Protein AF-A0AB33VAP7-F1 (afdb_monomer_lite)

Foldseek 3Di:
DDDDDDDDDDDDDDDDDDDDDPDDDDDDDDDDDDDDDDDDDDDDPDPPPDDDDDPDPDDPPDDDQWLVRLQLVNVQACDDVRGDPVRDAAPDPVCCDPPNCNPCVVVVVVHDDDDDDDPDPDDDDDQAADEDPQQQPWDQDPVRDIDGPVRVCRRVSPPWDFDDDPRHTHDID

Sequence (173 aa):
MHRTAQAEGTARRRSRLPTLAITLLCCTGLTMAQEGRASPAASAPATVQVPSPPPAPVAPEQRPLTAAESDPVRIGWMQGFPPAPDRIIRFDLAGNLFPRTRYSFSHMREFVPTRTVWRGDGPVSRLPHAERDLGGVSFTDADGRRRTVADMLALTYTDGILVMHRGKVVYER

Secondary structure (DSSP, 8-state):
------------------------------------------PPPP---PPPPPPPP----PPPPPTTTT-HHHHTTT-BTTBPGGG---SSTTTTSTTTHHHHTT-GGGTS--------SSPP-PPPB-----TT-EEE-TTS-EEEHHHHHHHTT-S--EEEETTEEEEE-

pLDDT: mean 78.83, std 23.74, range [31.44, 98.31]

InterPro domains:
  IPR012338 Beta-lactamase/transpeptidase-like [G3DSA:3.40.710.10] (93-173)
  IPR012338 Beta-lactamase/transpeptidase-like [SSF56601] (94-173)

Structure (mmCIF, N/CA/C/O backbone):
data_AF-A0AB33VAP7-F1
#
_entry.id   AF-A0AB33VAP7-F1
#
loop_
_atom_site.group_PDB
_atom_site.id
_atom_site.type_symbol
_atom_site.label_atom_id
_atom_site.label_alt_id
_atom_site.label_comp_id
_atom_site.label_asym_id
_atom_site.label_entity_id
_atom_site.label_seq_id
_atom_site.pdbx_PDB_ins_code
_atom_site.Cartn_x
_atom_site.Cartn_y
_atom_site.Cartn_z
_atom_site.occupancy
_atom_site.B_iso_or_equiv
_atom_site.auth_seq_id
_atom_site.auth_comp_id
_atom_site.auth_asym_id
_atom_site.auth_atom_id
_atom_site.pdbx_PDB_model_num
ATOM 1 N N . MET A 1 1 ? 31.039 10.468 72.739 1.00 43.69 1 MET A N 1
ATOM 2 C CA . MET A 1 1 ? 31.936 10.378 71.565 1.00 43.69 1 MET A CA 1
ATOM 3 C C . MET A 1 1 ? 31.054 10.461 70.320 1.00 43.69 1 MET A C 1
ATOM 5 O O . MET A 1 1 ? 30.374 9.495 70.027 1.00 43.69 1 MET A O 1
ATOM 9 N N . HIS A 1 2 ? 30.694 11.670 69.866 1.00 37.47 2 HIS A N 1
ATOM 10 C CA . HIS A 1 2 ? 31.271 12.366 68.689 1.00 37.47 2 HIS A CA 1
ATOM 11 C C . HIS A 1 2 ? 31.336 11.456 67.442 1.00 37.47 2 HIS A C 1
ATOM 13 O O . HIS A 1 2 ? 31.955 10.409 67.513 1.00 37.47 2 HIS A O 1
ATOM 19 N N . ARG A 1 3 ? 30.773 11.786 66.270 1.00 39.34 3 ARG A N 1
ATOM 20 C CA . ARG A 1 3 ? 30.652 13.102 65.622 1.00 39.34 3 ARG A CA 1
ATOM 21 C C . ARG A 1 3 ? 29.615 13.051 64.479 1.00 39.34 3 ARG A C 1
ATOM 23 O O . ARG A 1 3 ? 29.508 12.059 63.772 1.00 39.34 3 ARG A O 1
ATOM 30 N N . THR A 1 4 ? 28.907 14.161 64.312 1.00 43.00 4 THR A N 1
ATOM 31 C CA . THR A 1 4 ? 28.061 14.585 63.186 1.00 43.00 4 THR A CA 1
ATOM 32 C C . THR A 1 4 ? 28.840 14.795 61.881 1.00 43.00 4 THR A C 1
ATOM 34 O O . THR A 1 4 ? 29.962 15.300 61.928 1.00 43.00 4 THR A O 1
ATOM 37 N N . ALA A 1 5 ? 28.199 14.563 60.730 1.00 43.25 5 ALA A N 1
ATOM 38 C CA . ALA A 1 5 ? 28.509 15.255 59.474 1.00 43.25 5 ALA A CA 1
ATOM 39 C C . ALA A 1 5 ? 27.248 15.377 58.597 1.00 43.25 5 ALA A C 1
ATOM 41 O O . ALA A 1 5 ? 26.729 14.395 58.074 1.00 43.25 5 ALA A O 1
ATOM 42 N N . GLN A 1 6 ? 26.757 16.611 58.496 1.00 39.25 6 GLN A N 1
ATOM 43 C CA . GLN A 1 6 ? 25.828 17.105 57.482 1.00 39.25 6 GLN A CA 1
ATOM 44 C C . GLN A 1 6 ? 26.612 17.391 56.193 1.00 39.25 6 GLN A C 1
ATOM 46 O O . GLN A 1 6 ? 27.763 17.822 56.270 1.00 39.25 6 GLN A O 1
ATOM 51 N N . ALA A 1 7 ? 25.983 17.223 55.032 1.00 39.69 7 ALA A N 1
ATOM 52 C CA . ALA A 1 7 ? 26.449 17.822 53.786 1.00 39.69 7 ALA A CA 1
ATOM 53 C C . ALA A 1 7 ? 25.239 18.313 52.983 1.00 39.69 7 ALA A C 1
ATOM 55 O O . ALA A 1 7 ? 24.437 17.526 52.478 1.00 39.69 7 ALA A O 1
ATOM 56 N N . GLU A 1 8 ? 25.112 19.636 52.932 1.00 37.75 8 GLU A N 1
ATOM 57 C CA . GLU A 1 8 ? 24.194 20.399 52.096 1.00 37.75 8 GLU A CA 1
ATOM 58 C C . GLU A 1 8 ? 24.587 20.277 50.615 1.00 37.75 8 GLU A C 1
ATOM 60 O O . GLU A 1 8 ? 25.765 20.312 50.262 1.00 37.75 8 GLU A O 1
ATOM 65 N N . GLY A 1 9 ? 23.587 20.159 49.738 1.00 34.44 9 GLY A N 1
ATOM 66 C CA . GLY A 1 9 ? 23.756 20.032 48.289 1.00 34.44 9 GLY A CA 1
ATOM 67 C C . GLY A 1 9 ? 22.716 20.855 47.533 1.00 34.44 9 GLY A C 1
ATOM 68 O O . GLY A 1 9 ? 21.743 20.327 47.007 1.00 34.44 9 GLY A O 1
ATOM 69 N N . THR A 1 10 ? 22.923 22.167 47.569 1.00 42.62 10 THR A N 1
ATOM 70 C CA . THR A 1 10 ? 22.539 23.225 46.618 1.00 42.62 10 THR A CA 1
ATOM 71 C C . THR A 1 10 ? 21.564 22.872 45.479 1.00 42.62 10 THR A C 1
ATOM 73 O O . THR A 1 10 ? 21.902 22.243 44.475 1.00 42.62 10 THR A O 1
ATOM 76 N N . ALA A 1 11 ? 20.354 23.428 45.585 1.00 40.56 11 ALA A N 1
ATOM 77 C CA . ALA A 1 11 ? 19.325 23.458 44.553 1.00 40.56 11 ALA A CA 1
ATOM 78 C C . ALA A 1 11 ? 19.789 24.219 43.294 1.00 40.56 11 ALA A C 1
ATOM 80 O O . ALA A 1 11 ? 19.965 25.439 43.307 1.00 40.56 11 ALA A O 1
ATOM 81 N N . ARG A 1 12 ? 19.940 23.509 42.168 1.00 44.84 12 ARG A N 1
ATOM 82 C CA . ARG A 1 12 ? 20.266 24.116 40.869 1.00 44.84 12 ARG A CA 1
ATOM 83 C C . ARG A 1 12 ? 18.985 24.516 40.133 1.00 44.84 12 ARG A C 1
ATOM 85 O O . ARG A 1 12 ? 18.254 23.697 39.579 1.00 44.84 12 ARG A O 1
ATOM 92 N N . ARG A 1 13 ? 18.719 25.819 40.178 1.00 43.56 13 ARG A N 1
ATOM 93 C CA . ARG A 1 13 ? 17.607 26.552 39.561 1.00 43.56 13 ARG A CA 1
ATOM 94 C C . ARG A 1 13 ? 17.539 26.284 38.048 1.00 43.56 13 ARG A C 1
ATOM 96 O O . ARG A 1 13 ? 18.498 26.545 37.327 1.00 43.56 13 ARG A O 1
ATOM 103 N N . ARG A 1 14 ? 16.397 25.782 37.563 1.00 46.00 14 ARG A N 1
ATOM 104 C CA . ARG A 1 14 ? 16.105 25.610 36.128 1.00 46.00 14 ARG A CA 1
ATOM 105 C C . ARG A 1 14 ? 15.909 26.981 35.478 1.00 46.00 14 ARG A C 1
ATOM 107 O O . ARG A 1 14 ? 14.861 27.601 35.644 1.00 46.00 14 ARG A O 1
ATOM 114 N N . SER A 1 15 ? 16.909 27.449 34.739 1.00 39.25 15 SER A N 1
ATOM 115 C CA . SER A 1 15 ? 16.788 28.603 33.850 1.00 39.25 15 SER A CA 1
ATOM 116 C C . SER A 1 15 ? 16.116 28.171 32.546 1.00 39.25 15 SER A C 1
ATOM 118 O O . SER A 1 15 ? 16.707 27.472 31.726 1.00 39.25 15 SER A O 1
ATOM 120 N N . ARG A 1 16 ? 14.858 28.582 32.376 1.00 47.16 16 ARG A N 1
ATOM 121 C CA . ARG A 1 16 ? 14.232 28.745 31.058 1.00 47.16 16 ARG A CA 1
ATOM 122 C C . ARG A 1 16 ? 14.903 29.924 30.356 1.00 47.16 16 ARG A C 1
ATOM 124 O O . ARG A 1 16 ? 15.285 30.846 31.069 1.00 47.16 16 ARG A O 1
ATOM 131 N N . LEU A 1 17 ? 14.998 29.872 29.024 1.00 46.28 17 LEU A N 1
ATOM 132 C CA . LEU A 1 17 ? 15.039 30.955 28.011 1.00 46.28 17 LEU A CA 1
ATOM 133 C C . LEU A 1 17 ? 15.645 30.357 26.702 1.00 46.28 17 LEU A C 1
ATOM 135 O O . LEU A 1 17 ? 16.200 29.261 26.757 1.00 46.28 17 LEU A O 1
ATOM 139 N N . PRO A 1 18 ? 15.472 30.963 25.514 1.00 41.34 18 PRO A N 1
ATOM 140 C CA . PRO A 1 18 ? 14.276 30.817 24.688 1.00 41.34 18 PRO A CA 1
ATOM 141 C C . PRO A 1 18 ? 14.597 30.439 23.222 1.00 41.34 18 PRO A C 1
ATOM 143 O O . PRO A 1 18 ? 15.737 30.446 22.770 1.00 41.34 18 PRO A O 1
ATOM 146 N N . THR A 1 19 ? 13.531 30.128 22.490 1.00 42.12 19 THR A N 1
ATOM 147 C CA . THR A 1 19 ? 13.368 30.073 21.031 1.00 42.12 19 THR A CA 1
ATOM 148 C C . THR A 1 19 ? 14.390 30.894 20.223 1.00 42.12 19 THR A C 1
ATOM 150 O O . THR A 1 19 ? 14.304 32.120 20.185 1.00 42.12 19 THR A O 1
ATOM 153 N N . LEU A 1 20 ? 15.305 30.223 19.510 1.00 40.31 20 LEU A N 1
ATOM 154 C CA . LEU A 1 20 ? 16.064 30.832 18.413 1.00 40.31 20 LEU A CA 1
ATOM 155 C C . LEU A 1 20 ? 15.248 30.721 17.120 1.00 40.31 20 LEU A C 1
ATOM 157 O O . LEU A 1 20 ? 15.203 29.678 16.470 1.00 40.31 20 LEU A O 1
ATOM 161 N N . ALA A 1 21 ? 14.588 31.824 16.780 1.00 39.91 21 ALA A N 1
ATOM 162 C CA . ALA A 1 21 ? 14.080 32.100 15.449 1.00 39.91 21 ALA A CA 1
ATOM 163 C C . ALA A 1 21 ? 15.269 32.419 14.527 1.00 39.91 21 ALA A C 1
ATOM 165 O O . ALA A 1 21 ? 16.053 33.328 14.798 1.00 39.91 21 ALA A O 1
ATOM 166 N N . ILE A 1 22 ? 15.413 31.646 13.451 1.00 43.06 22 ILE A N 1
ATOM 167 C CA . ILE A 1 22 ? 16.361 31.908 12.367 1.00 43.06 22 ILE A CA 1
ATOM 168 C C . ILE A 1 22 ? 15.734 32.995 11.492 1.00 43.06 22 ILE A C 1
ATOM 170 O O . ILE A 1 22 ? 14.872 32.730 10.656 1.00 43.06 22 ILE A O 1
ATOM 174 N N . THR A 1 23 ? 16.128 34.239 11.753 1.00 38.88 23 THR A N 1
ATOM 175 C CA . THR A 1 23 ? 15.746 35.395 10.944 1.00 38.88 23 THR A CA 1
ATOM 176 C C . THR A 1 23 ? 16.647 35.470 9.718 1.00 38.88 23 THR A C 1
ATOM 178 O O . THR A 1 23 ? 17.863 35.622 9.814 1.00 38.88 23 THR A O 1
ATOM 181 N N . LEU A 1 24 ? 15.989 35.348 8.570 1.00 40.28 24 LEU A N 1
ATOM 182 C CA . LEU A 1 24 ? 16.462 35.566 7.212 1.00 40.28 24 LEU A CA 1
ATOM 183 C C . LEU A 1 24 ? 17.217 36.908 7.108 1.00 40.28 24 LEU A C 1
ATOM 185 O O . LEU A 1 24 ? 16.638 37.974 7.319 1.00 40.28 24 LEU A O 1
ATOM 189 N N . LEU A 1 25 ? 18.511 36.856 6.787 1.00 41.66 25 LEU A N 1
ATOM 190 C CA . LEU A 1 25 ? 19.335 38.035 6.534 1.00 41.66 25 LEU A CA 1
ATOM 191 C C . LEU A 1 25 ? 18.968 38.617 5.160 1.00 41.66 25 LEU A C 1
ATOM 193 O O . LEU A 1 25 ? 19.418 38.140 4.122 1.00 41.66 25 LEU A O 1
ATOM 197 N N . CYS A 1 26 ? 18.105 39.632 5.173 1.00 32.25 26 CYS A N 1
ATOM 198 C CA . CYS A 1 26 ? 17.813 40.495 4.036 1.00 32.25 26 CYS A CA 1
ATOM 199 C C . CYS A 1 26 ? 18.983 41.477 3.860 1.00 32.25 26 CYS A C 1
ATOM 201 O O . CYS A 1 26 ? 19.202 42.348 4.702 1.00 32.25 26 CYS A O 1
ATOM 203 N N . CYS A 1 27 ? 19.765 41.313 2.794 1.00 31.44 27 CYS A N 1
ATOM 204 C CA . CYS A 1 27 ? 20.841 42.230 2.427 1.00 31.44 27 CYS A CA 1
ATOM 205 C C . CYS A 1 27 ? 20.257 43.502 1.793 1.00 31.44 27 CYS A C 1
ATOM 207 O O . CYS A 1 27 ? 20.147 43.597 0.572 1.00 31.44 27 CYS A O 1
ATOM 209 N N . THR A 1 28 ? 19.898 44.497 2.602 1.00 43.25 28 THR A N 1
ATOM 210 C CA . THR A 1 28 ? 19.683 45.867 2.117 1.00 43.25 28 THR A CA 1
ATOM 211 C C . THR A 1 28 ? 21.034 46.567 2.011 1.00 43.25 28 THR A C 1
ATOM 213 O O . THR A 1 28 ? 21.619 46.997 3.003 1.00 43.25 28 THR A O 1
ATOM 216 N N . GLY A 1 29 ? 21.550 46.651 0.784 1.00 43.19 29 GLY A N 1
ATOM 217 C CA . GLY A 1 29 ? 22.696 47.487 0.452 1.00 43.19 29 GLY A CA 1
ATOM 218 C C . GLY A 1 29 ? 22.362 48.959 0.677 1.00 43.19 29 GLY A C 1
ATOM 219 O O . GLY A 1 29 ? 21.423 49.494 0.092 1.00 43.19 29 GLY A O 1
ATOM 220 N N . LEU A 1 30 ? 23.140 49.591 1.551 1.00 40.97 30 LEU A N 1
ATOM 221 C CA . LEU A 1 30 ? 23.139 51.019 1.822 1.00 40.97 30 LEU A CA 1
ATOM 222 C C . LEU A 1 30 ? 23.877 51.733 0.675 1.00 40.97 30 LEU A C 1
ATOM 224 O O . LEU A 1 30 ? 25.068 51.503 0.465 1.00 40.97 30 LEU A O 1
ATOM 228 N N . THR A 1 31 ? 23.190 52.595 -0.073 1.00 39.22 31 THR A N 1
ATOM 229 C CA . THR A 1 31 ? 23.828 53.519 -1.020 1.00 39.22 31 THR A CA 1
ATOM 230 C C . THR A 1 31 ? 24.428 54.685 -0.241 1.00 39.22 31 THR A C 1
ATOM 232 O O . THR A 1 31 ? 23.696 55.485 0.333 1.00 39.22 31 THR A O 1
ATOM 235 N N . MET A 1 32 ? 25.756 54.806 -0.254 1.00 38.81 32 MET A N 1
ATOM 236 C CA . MET A 1 32 ? 26.451 56.055 0.056 1.00 38.81 32 MET A CA 1
ATOM 237 C C . MET A 1 32 ? 27.013 56.616 -1.248 1.00 38.81 32 MET A C 1
ATOM 239 O O . MET A 1 32 ? 27.858 55.999 -1.894 1.00 38.81 32 MET A O 1
ATOM 243 N N . ALA A 1 33 ? 26.491 57.773 -1.643 1.00 43.31 33 ALA A N 1
ATOM 244 C CA . ALA A 1 33 ? 27.006 58.576 -2.736 1.00 43.31 33 ALA A CA 1
ATOM 245 C C . ALA A 1 33 ? 28.313 59.254 -2.302 1.00 43.31 33 ALA A C 1
ATOM 247 O O . ALA A 1 33 ? 28.356 59.914 -1.265 1.00 43.31 33 ALA A O 1
ATOM 248 N N . GLN A 1 34 ? 29.358 59.133 -3.117 1.00 34.31 34 GLN A N 1
ATOM 249 C CA . GLN A 1 34 ? 30.480 60.066 -3.111 1.00 34.31 34 GLN A CA 1
ATOM 250 C C . GLN A 1 34 ? 30.758 60.500 -4.546 1.00 34.31 34 GLN A C 1
ATOM 252 O O . GLN A 1 34 ? 31.062 59.691 -5.422 1.00 34.31 34 GLN A O 1
ATOM 257 N N . GLU A 1 35 ? 30.605 61.801 -4.767 1.00 41.56 35 GLU A N 1
ATOM 258 C CA . GLU A 1 35 ? 30.958 62.494 -5.995 1.00 41.56 35 GLU A CA 1
ATOM 259 C C . GLU A 1 35 ? 32.480 62.507 -6.161 1.00 41.56 35 GLU A C 1
ATOM 261 O O . GLU A 1 35 ? 33.217 63.021 -5.322 1.00 41.56 35 GLU A O 1
ATOM 266 N N . GLY A 1 36 ? 32.945 61.962 -7.281 1.00 39.62 36 GLY A N 1
ATOM 267 C CA . GLY A 1 36 ? 34.317 62.090 -7.752 1.00 39.62 36 GLY A CA 1
ATOM 268 C C . GLY A 1 36 ? 34.303 62.341 -9.252 1.00 39.62 36 GLY A C 1
ATOM 269 O O . GLY A 1 36 ? 34.088 61.427 -10.042 1.00 39.62 36 GLY A O 1
ATOM 270 N N . ARG A 1 37 ? 34.494 63.603 -9.650 1.00 45.06 37 ARG A N 1
ATOM 271 C CA . ARG A 1 37 ? 34.729 64.006 -11.043 1.00 45.06 37 ARG A CA 1
ATOM 272 C C . ARG A 1 37 ? 36.037 63.390 -11.551 1.00 45.06 37 ARG A C 1
ATOM 274 O O . ARG A 1 37 ? 37.081 63.704 -10.994 1.00 45.06 37 ARG A O 1
ATOM 281 N N . ALA A 1 38 ? 35.975 62.640 -12.652 1.00 36.09 38 ALA A N 1
ATOM 282 C CA . ALA A 1 38 ? 36.770 62.852 -13.873 1.00 36.09 38 ALA A CA 1
ATOM 283 C C . ALA A 1 38 ? 36.577 61.677 -14.855 1.00 36.09 38 ALA A C 1
ATOM 285 O O . ALA A 1 38 ? 36.810 60.522 -14.518 1.00 36.09 38 ALA A O 1
ATOM 286 N N . SER A 1 39 ? 36.153 62.005 -16.076 1.00 45.78 39 SER A N 1
ATOM 287 C CA . SER A 1 39 ? 36.121 61.127 -17.261 1.00 45.78 39 SER A CA 1
ATOM 288 C C . SER A 1 39 ? 37.553 60.978 -17.829 1.00 45.78 39 SER A C 1
ATOM 290 O O . SER A 1 39 ? 38.355 61.884 -17.579 1.00 45.78 39 SER A O 1
ATOM 292 N N . PRO A 1 40 ? 37.904 59.929 -18.611 1.00 51.28 40 PRO A N 1
ATOM 293 C CA . PRO A 1 40 ? 37.301 59.752 -19.938 1.00 51.28 40 PRO A CA 1
ATOM 294 C C . PRO A 1 40 ? 37.020 58.303 -20.399 1.00 51.28 40 PRO A C 1
ATOM 296 O O . PRO A 1 40 ? 37.691 57.347 -20.030 1.00 51.28 40 PRO A O 1
ATOM 299 N N . ALA A 1 41 ? 36.048 58.213 -21.314 1.00 51.50 41 ALA A N 1
ATOM 300 C CA . ALA A 1 41 ? 35.910 57.210 -22.375 1.00 51.50 41 ALA A CA 1
ATOM 301 C C . ALA A 1 41 ? 35.888 55.725 -21.961 1.00 51.50 41 ALA A C 1
ATOM 303 O O . ALA A 1 41 ? 36.800 54.962 -22.266 1.00 51.50 41 ALA A O 1
ATOM 304 N N . ALA A 1 42 ? 34.773 55.287 -21.374 1.00 49.19 42 ALA A N 1
ATOM 305 C CA . ALA A 1 42 ? 34.394 53.878 -21.369 1.00 49.19 42 ALA A CA 1
ATOM 306 C C . ALA A 1 42 ? 33.267 53.668 -22.388 1.00 49.19 42 ALA A C 1
ATOM 308 O O . ALA A 1 42 ? 32.173 54.216 -22.246 1.00 49.19 42 ALA A O 1
ATOM 309 N N . SER A 1 43 ? 33.553 52.898 -23.435 1.00 57.62 43 SER A N 1
ATOM 310 C CA . SER A 1 43 ? 32.555 52.381 -24.367 1.00 57.62 43 SER A CA 1
ATOM 311 C C . SER A 1 43 ? 31.431 51.710 -23.578 1.00 57.62 43 SER A C 1
ATOM 313 O O . SER A 1 43 ? 31.697 50.844 -22.743 1.00 57.62 43 SER A O 1
ATOM 315 N N . ALA A 1 44 ? 30.182 52.112 -23.819 1.00 55.62 44 ALA A N 1
ATOM 316 C CA . ALA A 1 44 ? 29.027 51.469 -23.204 1.00 55.62 44 ALA A CA 1
ATOM 317 C C . ALA A 1 44 ? 29.065 49.959 -23.512 1.00 55.62 44 A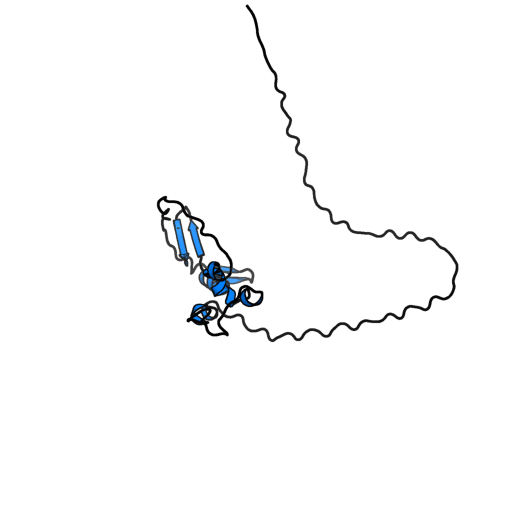LA A C 1
ATOM 319 O O . ALA A 1 44 ? 29.229 49.599 -24.684 1.00 55.62 44 ALA A O 1
ATOM 320 N N . PRO A 1 45 ? 28.929 49.059 -22.521 1.00 52.38 45 PRO A N 1
ATOM 321 C CA . PRO A 1 45 ? 28.773 47.652 -22.833 1.00 52.38 45 PRO A CA 1
ATOM 322 C C . PRO A 1 45 ? 27.436 47.500 -23.555 1.00 52.38 45 PRO A C 1
ATOM 324 O O . PRO A 1 45 ? 26.379 47.817 -23.008 1.00 52.38 45 PRO A O 1
ATOM 327 N N . ALA A 1 46 ? 27.485 47.046 -24.806 1.00 57.84 46 ALA A N 1
ATOM 328 C CA . ALA A 1 46 ? 26.295 46.611 -25.511 1.00 57.84 46 ALA A CA 1
ATOM 32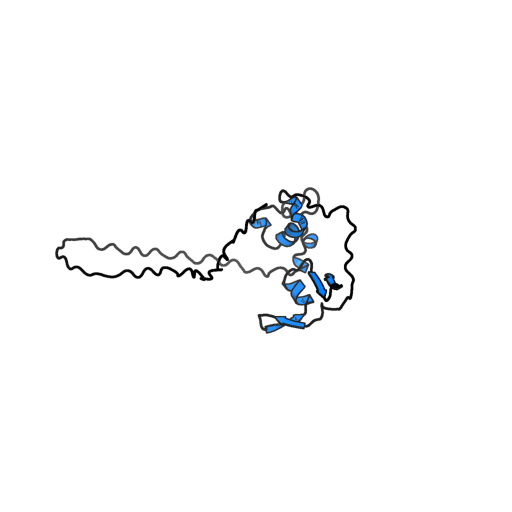9 C C . ALA A 1 46 ? 25.609 45.546 -24.647 1.00 57.84 46 ALA A C 1
ATOM 331 O O . ALA A 1 46 ? 26.213 44.523 -24.318 1.00 57.84 46 ALA A O 1
ATOM 332 N N . THR A 1 47 ? 24.367 45.799 -24.235 1.00 54.19 47 THR A N 1
ATOM 333 C CA . THR A 1 47 ? 23.541 44.797 -23.568 1.00 54.19 47 THR A CA 1
ATOM 334 C C . THR A 1 47 ? 23.320 43.661 -24.558 1.00 54.19 47 THR A C 1
ATOM 336 O O . THR A 1 47 ? 22.481 43.753 -25.451 1.00 54.19 47 THR A O 1
ATOM 339 N N . VAL A 1 48 ? 24.110 42.594 -24.441 1.00 60.34 48 VAL A N 1
ATOM 340 C CA . VAL A 1 48 ? 23.851 41.348 -25.158 1.00 60.34 48 VAL A CA 1
ATOM 341 C C . VAL A 1 48 ? 22.602 40.752 -24.527 1.00 60.34 48 VAL A C 1
ATOM 343 O O . VAL A 1 48 ? 22.649 40.154 -23.454 1.00 60.34 48 VAL A O 1
ATOM 346 N N . GLN A 1 49 ? 21.461 40.972 -25.170 1.00 52.53 49 GLN A N 1
ATOM 347 C CA . GLN A 1 49 ? 20.222 40.306 -24.815 1.00 52.53 49 GLN A CA 1
ATOM 348 C C . GLN A 1 49 ? 20.370 38.834 -25.201 1.00 52.53 49 GLN A C 1
ATOM 350 O O . GLN A 1 49 ? 20.283 38.477 -26.373 1.00 52.53 49 GLN A O 1
ATOM 355 N N . VAL A 1 50 ? 20.662 37.988 -24.212 1.00 69.62 50 VAL A N 1
ATOM 356 C CA . VAL A 1 50 ? 20.663 36.535 -24.394 1.00 69.62 50 VAL A CA 1
ATOM 357 C C . VAL A 1 50 ? 19.218 36.132 -24.710 1.00 69.62 50 VAL A C 1
ATOM 359 O O . VAL A 1 50 ? 18.342 36.380 -23.877 1.00 69.62 50 VAL A O 1
ATOM 362 N N . PRO A 1 51 ? 18.923 35.573 -25.898 1.00 71.38 51 PRO A N 1
ATOM 363 C CA . PRO A 1 51 ? 17.578 35.112 -26.203 1.00 71.38 51 PRO A CA 1
ATOM 364 C C . PRO A 1 51 ? 17.196 34.011 -25.211 1.00 71.38 51 PRO A C 1
ATOM 366 O O . PRO A 1 51 ? 17.970 33.083 -24.967 1.00 71.38 51 PRO A O 1
ATOM 369 N N . SER A 1 52 ? 16.008 34.124 -24.620 1.00 70.88 52 SER A N 1
ATOM 370 C CA . SER A 1 52 ? 15.444 33.063 -23.794 1.00 70.88 52 SER A CA 1
ATOM 371 C C . SER A 1 52 ? 15.312 31.787 -24.637 1.00 70.88 52 SER A C 1
ATOM 373 O O . SER A 1 52 ? 14.870 31.863 -25.789 1.00 70.88 52 SER A O 1
ATOM 375 N N . PRO A 1 53 ? 15.707 30.614 -24.105 1.00 79.06 53 PRO A N 1
ATOM 376 C CA . PRO A 1 53 ? 15.543 29.365 -24.829 1.00 79.06 53 PRO A CA 1
ATOM 377 C C . PRO A 1 53 ? 14.053 29.140 -25.127 1.00 79.06 53 PRO A C 1
ATOM 379 O O . PRO A 1 53 ? 13.205 29.507 -24.304 1.00 79.06 53 PRO A O 1
ATOM 382 N N . PRO A 1 54 ? 13.713 28.558 -26.291 1.00 77.44 54 PRO A N 1
ATOM 383 C CA . PRO A 1 54 ? 12.331 28.231 -26.605 1.00 77.44 54 PRO A CA 1
ATOM 384 C C . PRO A 1 54 ? 11.756 27.316 -25.513 1.00 77.44 54 PRO A C 1
ATOM 386 O O . PRO A 1 54 ? 12.494 26.492 -24.959 1.00 77.44 54 PRO A O 1
ATOM 389 N N . PRO A 1 55 ? 10.457 27.446 -25.183 1.00 73.81 55 PRO A N 1
ATOM 390 C CA . PRO A 1 55 ? 9.823 26.548 -24.231 1.00 73.81 55 PRO A CA 1
ATOM 391 C C . PRO A 1 55 ? 10.018 25.109 -24.707 1.00 73.81 55 PRO A C 1
ATOM 393 O O . PRO A 1 55 ? 9.811 24.799 -25.884 1.00 73.81 55 PRO A O 1
ATOM 396 N N . ALA A 1 56 ? 10.461 24.243 -23.796 1.00 72.75 56 ALA A N 1
ATOM 397 C CA . ALA A 1 56 ? 10.618 22.830 -24.095 1.00 72.75 56 ALA A CA 1
ATOM 398 C C . ALA A 1 56 ? 9.282 22.272 -24.620 1.00 72.75 56 ALA A C 1
ATOM 400 O O . ALA A 1 56 ? 8.224 22.667 -24.116 1.00 72.75 56 ALA A O 1
ATOM 401 N N . PRO A 1 57 ? 9.300 21.375 -25.622 1.00 69.06 57 PRO A N 1
ATOM 402 C CA . PRO A 1 57 ? 8.082 20.742 -26.099 1.00 69.06 57 PRO A CA 1
ATOM 403 C C . PRO A 1 57 ? 7.388 20.053 -24.922 1.00 69.06 57 PRO A C 1
ATOM 405 O O . PRO A 1 57 ? 7.958 19.174 -24.275 1.00 69.06 57 PRO A O 1
ATOM 408 N N . VAL A 1 58 ? 6.157 20.477 -24.637 1.00 57.91 58 VAL A N 1
ATOM 409 C CA . VAL A 1 58 ? 5.289 19.812 -23.665 1.00 57.91 58 VAL A CA 1
ATOM 410 C C . VAL A 1 58 ? 4.922 18.464 -24.273 1.00 57.91 58 VAL A C 1
ATOM 412 O O . VAL A 1 58 ? 4.166 18.394 -25.243 1.00 57.91 58 VAL A O 1
ATOM 415 N N . ALA A 1 59 ? 5.535 17.394 -23.763 1.00 60.78 59 ALA A N 1
ATOM 416 C CA . ALA A 1 59 ? 5.166 16.038 -24.139 1.00 60.78 59 ALA A CA 1
ATOM 417 C C . ALA A 1 59 ? 3.669 15.839 -23.843 1.00 60.78 59 ALA A C 1
ATOM 419 O O . ALA A 1 59 ? 3.191 16.356 -22.830 1.00 60.78 59 ALA A O 1
ATOM 420 N N . PRO A 1 60 ? 2.918 15.126 -24.702 1.00 53.41 60 PRO A N 1
ATOM 421 C CA . PRO A 1 60 ? 1.498 14.904 -24.468 1.00 53.41 60 PRO A CA 1
ATOM 422 C C . PRO A 1 60 ? 1.304 14.271 -23.087 1.00 53.41 60 PRO A C 1
ATOM 424 O O . PRO A 1 60 ? 1.895 13.229 -22.796 1.00 53.41 60 PRO A O 1
ATOM 427 N N . GLU A 1 61 ? 0.497 14.914 -22.239 1.00 58.81 61 GLU A N 1
ATOM 428 C CA . GLU A 1 61 ? 0.149 14.388 -20.921 1.00 58.81 61 GLU A CA 1
ATOM 429 C C . GLU A 1 61 ? -0.599 13.066 -21.105 1.00 58.81 61 GLU A C 1
ATOM 431 O O . GLU A 1 61 ? -1.758 13.014 -21.523 1.00 58.81 61 GLU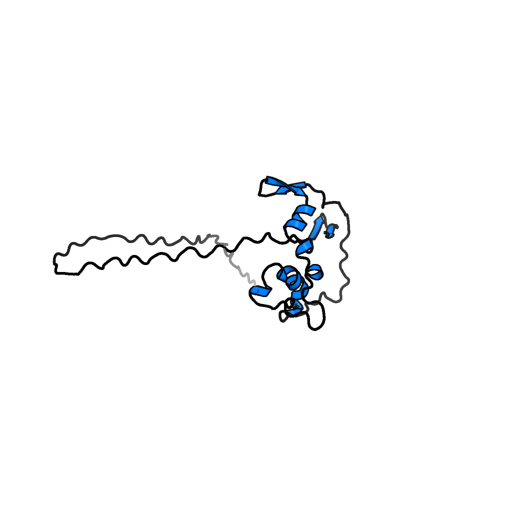 A O 1
ATOM 436 N N . GLN A 1 62 ? 0.094 11.962 -20.843 1.00 66.88 62 GLN A N 1
ATOM 437 C CA . GLN A 1 62 ? -0.515 10.643 -20.849 1.00 66.88 62 GLN A CA 1
ATOM 438 C C . GLN A 1 62 ? -1.387 10.516 -19.601 1.00 66.88 62 GLN A C 1
ATOM 440 O O . GLN A 1 62 ? -0.923 10.770 -18.488 1.00 66.88 62 GLN A O 1
ATOM 445 N N . ARG A 1 63 ? -2.652 10.109 -19.780 1.00 84.69 63 ARG A N 1
ATOM 446 C CA . ARG A 1 63 ? -3.558 9.826 -18.659 1.00 84.69 63 ARG A CA 1
ATOM 447 C C . ARG A 1 63 ? -2.862 8.854 -17.695 1.00 84.69 63 ARG A C 1
ATOM 449 O O . ARG A 1 63 ? -2.451 7.783 -18.150 1.00 84.69 63 ARG A O 1
ATOM 456 N N . PRO A 1 64 ? -2.772 9.167 -16.391 1.00 85.94 64 PRO A N 1
ATOM 457 C CA . PRO A 1 64 ? -2.262 8.216 -15.415 1.00 85.94 64 PRO A CA 1
ATOM 458 C C . PRO A 1 64 ? -3.055 6.905 -15.484 1.00 85.94 64 PRO A C 1
ATOM 460 O O . PRO A 1 64 ? -4.281 6.918 -15.643 1.00 85.94 64 PRO A O 1
ATOM 463 N N . LEU A 1 65 ? -2.357 5.772 -15.400 1.00 93.94 65 LEU A N 1
ATOM 464 C CA . LEU A 1 65 ? -2.996 4.458 -15.310 1.00 93.94 65 LEU A CA 1
ATOM 465 C C . LEU A 1 65 ? -3.879 4.415 -14.065 1.00 93.94 65 LEU A C 1
ATOM 467 O O . LEU A 1 65 ? -3.490 4.942 -13.040 1.00 93.94 65 LEU A O 1
ATOM 471 N N . THR A 1 66 ? -5.026 3.753 -14.102 1.00 95.75 66 THR A N 1
ATOM 472 C CA . THR A 1 66 ? -5.784 3.457 -12.873 1.00 95.75 66 THR A CA 1
ATOM 473 C C . THR A 1 66 ? -5.040 2.452 -11.985 1.00 95.75 66 THR A C 1
ATOM 475 O O . THR A 1 66 ? -4.134 1.760 -12.452 1.00 95.75 66 THR A O 1
ATOM 478 N N . ALA A 1 67 ? -5.450 2.293 -10.718 1.00 94.81 67 ALA A N 1
ATOM 479 C CA . ALA A 1 67 ? -4.864 1.279 -9.834 1.00 94.81 67 ALA A CA 1
ATOM 480 C C . ALA A 1 67 ? -4.885 -0.129 -10.454 1.00 94.81 67 ALA A C 1
ATOM 482 O O . ALA A 1 67 ? -3.845 -0.784 -10.491 1.00 94.81 67 ALA A O 1
ATOM 483 N N . ALA A 1 68 ? -6.017 -0.538 -11.035 1.00 94.88 68 ALA A N 1
ATOM 484 C CA . ALA A 1 68 ? -6.164 -1.833 -11.703 1.00 94.88 68 ALA A CA 1
ATOM 485 C C . ALA A 1 68 ? -5.309 -1.963 -12.977 1.00 94.88 68 ALA A C 1
ATOM 487 O O . ALA A 1 68 ? -4.760 -3.027 -13.247 1.00 94.88 68 ALA A O 1
ATOM 488 N N . GLU A 1 69 ? -5.169 -0.896 -13.771 1.00 96.19 69 GLU A N 1
ATOM 489 C CA . GLU A 1 69 ? -4.293 -0.897 -14.955 1.00 96.19 69 GLU A CA 1
ATOM 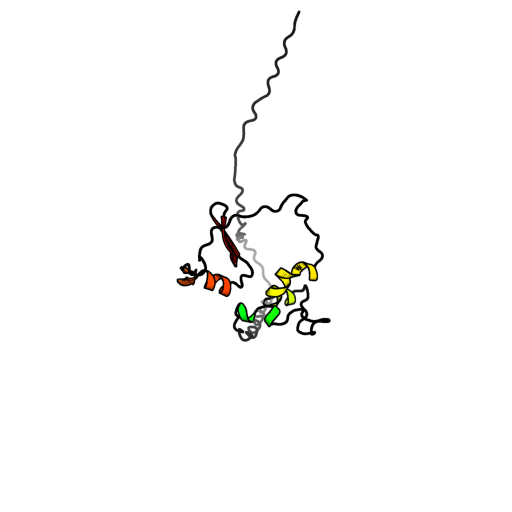490 C C . GLU A 1 69 ? -2.808 -0.917 -14.569 1.00 96.19 69 GLU A C 1
ATOM 492 O O . GLU A 1 69 ? -1.994 -1.471 -15.304 1.00 96.19 69 GLU A O 1
ATOM 497 N N . SER A 1 70 ? -2.466 -0.329 -13.420 1.00 96.06 70 SER A N 1
ATOM 498 C CA . SER A 1 70 ? -1.105 -0.262 -12.885 1.00 96.06 70 SER A CA 1
ATOM 499 C C . SER A 1 70 ? -0.677 -1.497 -12.081 1.00 96.06 70 SER A C 1
ATOM 501 O O . SER A 1 70 ? 0.434 -1.516 -11.551 1.00 96.06 70 SER A O 1
ATOM 503 N N . ASP A 1 71 ? -1.544 -2.506 -11.954 1.00 95.81 71 ASP A N 1
ATOM 504 C CA . ASP A 1 71 ? -1.253 -3.741 -11.226 1.00 95.81 71 ASP A CA 1
ATOM 505 C C . ASP A 1 71 ? 0.020 -4.409 -11.795 1.00 95.81 71 ASP A C 1
ATOM 507 O O . ASP A 1 71 ? 0.090 -4.685 -13.001 1.00 95.81 71 ASP A O 1
ATOM 511 N N . PRO A 1 72 ? 1.043 -4.673 -10.960 1.00 95.44 72 PRO A N 1
ATOM 512 C CA . PRO A 1 72 ? 2.311 -5.216 -11.427 1.00 95.44 72 PRO A CA 1
ATOM 513 C C . PRO A 1 72 ? 2.182 -6.615 -12.038 1.00 95.44 72 PRO A C 1
ATOM 515 O O . PRO A 1 72 ? 2.929 -6.942 -12.963 1.00 95.44 72 PRO A O 1
ATOM 518 N N . VAL A 1 73 ? 1.218 -7.418 -11.579 1.00 94.88 73 VAL A N 1
ATOM 519 C CA . VAL A 1 73 ? 0.925 -8.735 -12.148 1.00 94.88 73 VAL A CA 1
ATOM 520 C C . VAL A 1 73 ? 0.285 -8.581 -13.523 1.00 94.88 73 VAL A C 1
ATOM 522 O O . VAL A 1 73 ? 0.682 -9.268 -14.462 1.00 94.88 73 VAL A O 1
ATOM 525 N N . ARG A 1 74 ? -0.652 -7.638 -13.672 1.00 95.88 74 ARG A N 1
ATOM 526 C CA . ARG A 1 74 ? -1.314 -7.350 -14.954 1.00 95.88 74 ARG A CA 1
ATOM 527 C C . ARG A 1 74 ? -0.348 -6.781 -15.993 1.00 95.88 74 ARG A C 1
ATOM 529 O O . ARG A 1 74 ? -0.438 -7.135 -17.165 1.00 95.88 74 ARG A O 1
ATOM 536 N N . ILE A 1 75 ? 0.561 -5.899 -15.577 1.00 95.06 75 ILE A N 1
ATOM 537 C CA . ILE A 1 75 ? 1.598 -5.327 -16.447 1.00 95.06 75 ILE A CA 1
ATOM 538 C C . ILE A 1 75 ? 2.677 -6.367 -16.793 1.00 95.06 75 ILE A C 1
ATOM 540 O O . ILE A 1 75 ? 3.356 -6.227 -17.813 1.00 95.06 75 ILE A O 1
ATOM 544 N N . GLY A 1 76 ? 2.838 -7.403 -15.969 1.00 95.88 76 GLY A N 1
ATOM 545 C CA . GLY A 1 76 ? 3.836 -8.449 -16.174 1.00 95.88 76 GLY A CA 1
ATOM 546 C C . GLY A 1 76 ? 5.240 -8.045 -15.726 1.00 95.88 76 GLY A C 1
ATOM 547 O O . GLY A 1 76 ? 6.219 -8.506 -16.308 1.00 95.88 76 GLY A O 1
ATOM 548 N N . TRP A 1 77 ? 5.366 -7.160 -14.729 1.00 96.31 77 TRP A N 1
ATOM 549 C CA . TRP A 1 77 ? 6.679 -6.777 -14.201 1.00 96.31 77 TRP A CA 1
ATOM 550 C C . TRP A 1 77 ? 7.391 -7.979 -13.585 1.00 96.31 77 TRP A C 1
ATOM 552 O O . TRP A 1 77 ? 6.799 -8.700 -12.787 1.00 96.31 77 TRP A O 1
ATOM 562 N N . MET A 1 78 ? 8.670 -8.158 -13.933 1.00 96.06 78 MET A N 1
ATOM 563 C CA . MET A 1 78 ? 9.558 -9.169 -13.342 1.00 96.06 78 MET A CA 1
ATOM 564 C C . MET A 1 78 ? 9.026 -10.618 -13.413 1.00 96.06 78 MET A C 1
ATOM 566 O O . MET A 1 78 ? 9.460 -11.472 -12.645 1.00 96.06 78 MET A O 1
ATOM 570 N N . GLN A 1 79 ? 8.114 -10.922 -14.346 1.00 94.94 79 GLN A N 1
ATOM 571 C CA . GLN A 1 79 ? 7.575 -12.272 -14.543 1.00 94.94 79 GLN A CA 1
ATOM 572 C C . GLN A 1 79 ? 8.420 -13.101 -15.518 1.00 94.94 79 GLN A C 1
ATOM 574 O O . GLN A 1 79 ? 8.852 -12.601 -16.555 1.00 94.94 79 GLN A O 1
ATOM 579 N N . GLY A 1 80 ? 8.579 -14.393 -15.215 1.00 94.00 80 GLY A N 1
ATOM 580 C CA . GLY A 1 80 ? 9.364 -15.343 -16.010 1.00 94.00 80 GLY A CA 1
ATOM 581 C C . GLY A 1 80 ? 10.843 -15.404 -15.612 1.00 94.00 80 GLY A C 1
ATOM 582 O O . GLY A 1 80 ? 11.293 -14.697 -14.712 1.00 94.00 80 GLY A O 1
ATOM 583 N N . PHE A 1 81 ? 11.608 -16.278 -16.275 1.00 92.00 81 PHE A N 1
ATOM 584 C CA . PHE A 1 81 ? 13.052 -16.398 -16.061 1.00 92.00 81 PHE A CA 1
ATOM 585 C C . PHE A 1 81 ? 13.802 -16.683 -17.379 1.00 92.00 81 PHE A C 1
ATOM 587 O O . PHE A 1 81 ? 13.673 -17.786 -17.914 1.00 92.00 81 PHE A O 1
ATOM 594 N N . PRO A 1 82 ? 14.604 -15.727 -17.891 1.00 90.56 82 PRO A N 1
ATOM 595 C CA . PRO A 1 82 ? 14.676 -14.331 -17.444 1.00 90.56 82 PRO A CA 1
ATOM 596 C C . PRO A 1 82 ? 13.372 -13.574 -17.774 1.00 90.56 82 PRO A C 1
ATOM 598 O O . PRO A 1 82 ? 12.702 -13.928 -18.747 1.00 90.56 82 PRO A O 1
ATOM 601 N N . PRO A 1 83 ? 12.997 -12.530 -17.011 1.00 96.00 83 PRO A N 1
ATOM 602 C CA . PRO A 1 83 ? 11.907 -11.650 -17.415 1.00 96.00 83 PRO A CA 1
ATOM 603 C C . PRO A 1 83 ? 12.169 -11.016 -18.783 1.00 96.00 83 PRO A C 1
ATOM 605 O O . PRO A 1 83 ? 13.323 -10.813 -19.173 1.00 96.00 83 PRO A O 1
ATOM 608 N N . ALA A 1 84 ? 11.099 -10.675 -19.504 1.00 95.81 84 ALA A N 1
ATOM 609 C CA . ALA A 1 84 ? 11.218 -10.003 -20.796 1.00 95.81 84 ALA A CA 1
ATOM 610 C C . ALA A 1 84 ? 12.015 -8.684 -20.657 1.00 95.81 84 ALA A C 1
ATOM 612 O O . ALA A 1 84 ? 11.832 -7.983 -19.658 1.00 95.81 84 ALA A O 1
ATOM 613 N N . PRO A 1 85 ? 12.878 -8.309 -21.623 1.00 94.19 85 PRO A N 1
ATOM 614 C CA . PRO A 1 85 ? 13.761 -7.145 -21.488 1.00 94.19 85 PRO A CA 1
ATOM 615 C C . PRO A 1 85 ? 13.046 -5.820 -21.180 1.00 94.19 85 PRO A C 1
ATOM 617 O O . PRO A 1 85 ? 13.561 -5.004 -20.420 1.00 94.19 85 PRO A O 1
ATOM 620 N N . ASP A 1 86 ? 11.839 -5.617 -21.714 1.00 94.25 86 ASP A N 1
ATOM 621 C CA . ASP A 1 86 ? 10.985 -4.448 -21.464 1.00 94.25 86 ASP A CA 1
ATOM 622 C C . ASP A 1 86 ? 10.240 -4.505 -20.116 1.00 94.25 86 ASP A C 1
ATOM 624 O O . ASP A 1 86 ? 9.616 -3.523 -19.708 1.00 94.25 86 ASP A O 1
ATOM 628 N N . ARG A 1 87 ? 10.325 -5.639 -19.408 1.00 95.88 87 ARG A N 1
ATOM 629 C CA . ARG A 1 87 ? 9.667 -5.939 -18.125 1.00 95.88 87 ARG A CA 1
ATOM 630 C C . ARG A 1 87 ? 10.631 -6.096 -16.954 1.00 95.88 87 ARG A C 1
ATOM 632 O O . ARG A 1 87 ? 10.208 -6.455 -15.853 1.00 95.88 87 ARG A O 1
ATOM 639 N N . ILE A 1 88 ? 11.906 -5.779 -17.162 1.00 95.31 88 ILE A N 1
ATOM 640 C CA . ILE A 1 88 ? 12.912 -5.743 -16.102 1.00 95.31 88 ILE A CA 1
ATOM 641 C C . ILE A 1 88 ? 12.887 -4.369 -15.423 1.00 95.31 88 ILE A C 1
ATOM 643 O O . ILE A 1 88 ? 13.077 -3.332 -16.055 1.00 95.31 88 ILE A O 1
ATOM 647 N N . ILE A 1 89 ? 12.692 -4.362 -14.106 1.00 96.44 89 ILE A N 1
ATOM 648 C CA . ILE A 1 89 ? 12.847 -3.177 -13.257 1.00 96.44 89 ILE A CA 1
ATOM 649 C C . ILE A 1 89 ? 14.271 -3.175 -12.698 1.00 96.44 89 ILE A C 1
ATOM 651 O O . ILE A 1 89 ? 14.775 -4.214 -12.263 1.00 96.44 89 ILE A O 1
ATOM 655 N N . ARG A 1 90 ? 14.938 -2.018 -12.706 1.00 94.38 90 ARG A N 1
ATOM 656 C CA . ARG A 1 90 ? 16.261 -1.788 -12.100 1.00 94.38 90 ARG A CA 1
ATOM 657 C C . ARG A 1 90 ? 16.155 -0.752 -10.984 1.00 94.38 90 ARG A C 1
ATOM 659 O O . ARG A 1 90 ? 15.198 0.010 -10.940 1.00 94.38 90 ARG A O 1
ATOM 666 N N . PHE A 1 91 ? 17.124 -0.735 -10.072 1.00 93.06 91 PHE A N 1
ATOM 667 C CA . PHE A 1 91 ? 17.187 0.289 -9.030 1.00 93.06 91 PHE A CA 1
ATOM 668 C C . PHE A 1 91 ? 17.934 1.524 -9.549 1.00 93.06 91 PHE A C 1
ATOM 670 O O . PHE A 1 91 ? 19.109 1.732 -9.262 1.00 93.06 91 PHE A O 1
ATOM 677 N N . ASP A 1 92 ? 17.249 2.307 -10.375 1.00 94.19 92 ASP A N 1
ATOM 678 C CA . ASP A 1 92 ? 17.731 3.554 -10.969 1.00 94.19 92 ASP A CA 1
ATOM 679 C C . ASP A 1 92 ? 16.602 4.601 -10.994 1.00 94.19 92 ASP A C 1
ATOM 681 O O . ASP A 1 92 ? 15.529 4.385 -10.423 1.00 94.19 92 ASP A O 1
ATOM 685 N N . LEU A 1 93 ? 16.824 5.754 -11.632 1.00 92.62 93 LEU A N 1
ATOM 686 C CA . LEU A 1 93 ? 15.796 6.793 -11.717 1.00 92.62 93 LEU A CA 1
ATOM 687 C C . LEU A 1 93 ? 14.513 6.277 -12.390 1.00 92.62 93 LEU A C 1
ATOM 689 O O . LEU A 1 93 ? 13.429 6.518 -11.874 1.00 92.62 93 LEU A O 1
ATOM 693 N N . ALA A 1 94 ? 14.617 5.543 -13.500 1.00 91.56 94 ALA A N 1
ATOM 694 C CA . ALA A 1 94 ? 13.463 5.093 -14.278 1.00 91.56 94 ALA A CA 1
ATOM 695 C C . ALA A 1 94 ? 12.671 3.974 -13.578 1.00 91.56 94 ALA A C 1
ATOM 697 O O . ALA A 1 94 ? 11.441 3.928 -13.662 1.00 91.56 94 ALA A O 1
ATOM 698 N N . GLY A 1 95 ? 13.359 3.076 -12.874 1.00 91.88 95 GLY A N 1
ATOM 699 C CA . GLY A 1 95 ? 12.753 2.012 -12.079 1.00 91.88 95 GLY A CA 1
ATOM 700 C C . GLY A 1 95 ? 12.037 2.499 -10.821 1.00 91.88 95 GLY A C 1
ATOM 701 O O . GLY A 1 95 ? 11.130 1.820 -10.341 1.00 91.88 95 GLY A O 1
ATOM 702 N N . ASN A 1 96 ? 12.389 3.690 -10.329 1.00 93.44 96 ASN A N 1
ATOM 703 C CA . ASN A 1 96 ? 11.737 4.354 -9.198 1.00 93.44 96 ASN A CA 1
ATOM 704 C C . ASN A 1 96 ? 10.573 5.278 -9.607 1.00 93.44 96 ASN A C 1
ATOM 706 O O . ASN A 1 96 ? 10.021 5.978 -8.759 1.00 93.44 96 ASN A O 1
ATOM 710 N N . LEU A 1 97 ? 10.167 5.278 -10.881 1.00 94.38 97 LEU A N 1
ATOM 711 C CA . LEU A 1 97 ? 8.979 5.995 -11.345 1.00 94.38 97 LEU A CA 1
ATOM 712 C C . LEU A 1 97 ? 7.754 5.078 -11.390 1.00 94.38 97 LEU A C 1
ATOM 714 O O . LEU A 1 97 ? 7.839 3.879 -11.672 1.00 94.38 97 LEU A O 1
ATOM 718 N N . PHE A 1 98 ? 6.580 5.665 -11.165 1.00 94.25 98 PHE A N 1
ATOM 719 C CA . PHE A 1 98 ? 5.312 5.005 -11.454 1.00 94.25 98 PHE A CA 1
ATOM 720 C C . PHE A 1 98 ? 5.259 4.596 -12.945 1.00 94.25 98 PHE A C 1
ATOM 722 O O . PHE A 1 98 ? 5.691 5.375 -13.796 1.00 94.25 98 PHE A O 1
ATOM 729 N N . PRO A 1 99 ? 4.750 3.398 -13.300 1.00 95.00 99 PRO A N 1
ATOM 730 C CA . PRO A 1 99 ? 4.112 2.397 -12.438 1.00 95.00 99 PRO A CA 1
ATOM 731 C C . PRO A 1 99 ? 5.059 1.314 -11.889 1.00 95.00 99 PRO A C 1
ATOM 733 O O . PRO A 1 99 ? 4.595 0.388 -11.234 1.00 95.00 99 PRO A O 1
ATOM 736 N N . ARG A 1 100 ? 6.376 1.373 -12.133 1.00 95.88 100 ARG A N 1
ATOM 737 C CA . ARG A 1 100 ? 7.319 0.329 -11.668 1.00 95.88 100 ARG A CA 1
ATOM 738 C C . ARG A 1 100 ? 7.402 0.250 -10.142 1.00 95.88 100 ARG A C 1
ATOM 740 O O . ARG A 1 100 ? 7.581 -0.838 -9.594 1.00 95.88 100 ARG A O 1
ATOM 747 N N . THR A 1 101 ? 7.168 1.374 -9.464 1.00 95.44 101 THR A N 1
ATOM 748 C CA . THR A 1 101 ? 7.059 1.451 -7.998 1.00 95.44 101 THR A CA 1
ATOM 749 C C . THR A 1 101 ? 5.989 0.529 -7.413 1.00 95.44 101 THR A C 1
ATOM 751 O O . THR A 1 101 ? 6.170 0.045 -6.299 1.00 95.44 101 THR A O 1
ATOM 754 N N . ARG A 1 102 ? 4.935 0.202 -8.182 1.00 96.19 102 ARG A N 1
ATOM 755 C CA . ARG A 1 102 ? 3.877 -0.748 -7.788 1.00 96.19 102 ARG A CA 1
ATOM 756 C C . ARG A 1 102 ? 4.429 -2.151 -7.509 1.00 96.19 102 ARG A C 1
ATOM 758 O O . ARG A 1 102 ? 3.904 -2.858 -6.662 1.00 96.19 102 ARG A O 1
ATOM 765 N N . TYR A 1 103 ? 5.497 -2.556 -8.204 1.00 96.50 103 TYR A N 1
ATOM 766 C CA . TYR A 1 103 ? 6.213 -3.801 -7.912 1.00 96.50 103 TYR A CA 1
ATOM 767 C C . TYR A 1 103 ? 7.336 -3.567 -6.899 1.00 96.50 103 TYR A C 1
ATOM 769 O O . TYR A 1 103 ? 7.437 -4.291 -5.908 1.00 96.50 103 TYR A O 1
ATOM 777 N N . SER A 1 104 ? 8.199 -2.572 -7.141 1.00 96.00 104 SER A N 1
ATOM 778 C CA . SER A 1 104 ? 9.482 -2.477 -6.436 1.00 96.00 104 SER A CA 1
ATOM 779 C C . SER A 1 104 ? 9.344 -2.218 -4.937 1.00 96.00 104 SER A C 1
ATOM 781 O O . SER A 1 104 ? 10.146 -2.742 -4.168 1.00 96.00 104 SER A O 1
ATOM 783 N N . PHE A 1 105 ? 8.315 -1.491 -4.491 1.00 94.94 105 PHE A N 1
ATOM 784 C CA . PHE A 1 105 ? 8.121 -1.214 -3.064 1.00 94.94 105 PHE A CA 1
ATOM 785 C C . PHE A 1 105 ? 7.700 -2.453 -2.267 1.00 94.94 105 PHE A C 1
ATOM 787 O O . PHE A 1 105 ? 8.154 -2.619 -1.135 1.00 94.94 105 PHE A O 1
ATOM 794 N N . SER A 1 106 ? 6.960 -3.381 -2.879 1.00 95.25 106 SER A N 1
ATOM 795 C CA . SER A 1 106 ? 6.627 -4.675 -2.264 1.00 95.25 106 SER A CA 1
ATOM 796 C C . SER A 1 106 ? 7.734 -5.729 -2.425 1.00 95.25 106 SER A C 1
ATOM 798 O O . SER A 1 106 ? 7.712 -6.746 -1.736 1.00 95.25 106 SER A O 1
ATOM 800 N N . HIS A 1 107 ? 8.732 -5.479 -3.282 1.00 96.00 107 HIS A N 1
ATOM 801 C CA . HIS A 1 107 ? 9.809 -6.423 -3.621 1.00 96.00 107 HIS A CA 1
ATOM 802 C C . HIS A 1 107 ? 11.212 -5.833 -3.411 1.00 96.00 107 HIS A C 1
ATOM 804 O O . HIS A 1 107 ? 12.181 -6.264 -4.031 1.00 96.00 107 HIS A O 1
ATOM 810 N N . MET A 1 108 ? 11.359 -4.853 -2.511 1.00 95.50 108 MET A N 1
ATOM 811 C CA . MET A 1 108 ? 12.595 -4.069 -2.329 1.00 95.50 108 MET A CA 1
ATOM 812 C C . MET A 1 108 ? 13.854 -4.933 -2.127 1.00 95.50 108 MET A C 1
ATOM 814 O O . MET A 1 108 ? 14.957 -4.571 -2.539 1.00 95.50 108 MET A O 1
ATOM 818 N N . ARG A 1 109 ? 13.677 -6.121 -1.538 1.00 96.44 109 ARG A N 1
ATOM 819 C CA . ARG A 1 109 ? 14.734 -7.105 -1.277 1.00 96.44 109 ARG A CA 1
ATOM 820 C C . ARG A 1 109 ? 15.428 -7.651 -2.528 1.00 96.44 109 ARG A C 1
ATOM 822 O O . ARG A 1 109 ? 16.505 -8.225 -2.403 1.00 96.44 109 ARG A O 1
ATOM 829 N N . GLU A 1 110 ? 14.815 -7.500 -3.697 1.00 94.50 110 GLU A N 1
ATOM 830 C CA . GLU A 1 110 ? 15.369 -7.898 -4.996 1.00 94.50 110 GLU A CA 1
ATOM 831 C C . GLU A 1 110 ? 16.255 -6.808 -5.620 1.00 94.50 110 GLU A C 1
ATOM 833 O O . GLU A 1 110 ? 17.006 -7.081 -6.555 1.00 94.50 110 GLU A O 1
ATOM 838 N N . PHE A 1 111 ? 16.174 -5.574 -5.113 1.00 94.38 111 PHE A N 1
ATOM 839 C CA . PHE A 1 111 ? 16.783 -4.394 -5.728 1.00 94.38 111 PHE A CA 1
ATOM 840 C C . PHE A 1 111 ? 17.988 -3.864 -4.958 1.00 94.38 111 PHE A C 1
ATOM 842 O O . PHE A 1 111 ? 18.939 -3.377 -5.567 1.00 94.38 111 PHE A O 1
ATOM 849 N N . VAL A 1 112 ? 17.954 -3.951 -3.628 1.00 94.75 112 VAL A N 1
ATOM 850 C CA . VAL A 1 112 ? 18.992 -3.397 -2.753 1.00 94.75 112 VAL A CA 1
ATOM 851 C C . VAL A 1 112 ? 19.393 -4.392 -1.663 1.00 94.75 112 VAL A C 1
ATOM 853 O O . VAL A 1 112 ? 18.591 -5.249 -1.279 1.00 94.75 112 VAL A O 1
ATOM 856 N N . PRO A 1 113 ? 20.618 -4.289 -1.116 1.00 96.75 113 PRO A N 1
ATOM 857 C CA . PRO A 1 113 ? 21.003 -5.059 0.058 1.00 96.75 113 PRO A CA 1
ATOM 858 C C . PRO A 1 113 ? 20.052 -4.786 1.226 1.00 96.75 113 PRO A C 1
ATOM 860 O O . PRO A 1 113 ? 19.770 -3.640 1.570 1.00 96.75 113 PRO A O 1
ATOM 863 N N . THR A 1 114 ? 19.582 -5.848 1.869 1.00 96.69 114 THR A N 1
ATOM 864 C CA . THR A 1 114 ? 18.708 -5.763 3.044 1.00 96.69 114 THR A CA 1
ATOM 865 C C . THR A 1 114 ? 19.195 -6.711 4.127 1.00 96.69 114 THR A C 1
ATOM 867 O O . THR A 1 114 ? 19.990 -7.621 3.883 1.00 96.69 114 THR A O 1
ATOM 870 N N . ARG A 1 115 ? 18.690 -6.515 5.344 1.00 97.50 115 ARG A N 1
ATOM 871 C CA . ARG A 1 115 ? 18.899 -7.437 6.454 1.00 97.50 115 ARG A CA 1
ATOM 872 C C . ARG A 1 115 ? 17.558 -7.805 7.063 1.00 97.50 115 ARG A C 1
ATOM 874 O O . ARG A 1 115 ? 16.693 -6.951 7.229 1.00 97.50 115 ARG A O 1
ATOM 881 N N . THR A 1 116 ? 17.405 -9.072 7.423 1.00 96.94 116 THR A N 1
ATOM 882 C CA . THR A 1 116 ? 16.235 -9.530 8.171 1.00 96.94 116 THR A CA 1
ATOM 883 C C . THR A 1 116 ? 16.256 -8.935 9.576 1.00 96.94 116 THR A C 1
ATOM 885 O O . THR A 1 116 ? 17.232 -9.106 10.309 1.00 96.94 116 THR A O 1
ATOM 888 N N . VAL A 1 117 ? 15.164 -8.280 9.964 1.00 96.00 117 VAL A N 1
ATOM 889 C CA . VAL A 1 117 ? 14.898 -7.898 11.354 1.00 96.00 117 VAL A CA 1
ATOM 890 C C . VAL A 1 117 ? 14.074 -9.017 11.985 1.00 96.00 117 VAL A C 1
ATOM 892 O O . VAL A 1 117 ? 12.956 -9.294 11.552 1.00 96.00 117 VAL A O 1
ATOM 895 N N . TRP A 1 118 ? 14.652 -9.717 12.961 1.00 96.81 118 TRP A N 1
ATOM 896 C CA . TRP A 1 118 ? 13.982 -10.828 13.637 1.00 96.81 118 TRP A CA 1
ATOM 897 C C . TRP A 1 118 ? 12.857 -10.320 14.544 1.00 96.81 118 TRP A C 1
ATOM 899 O O . TRP A 1 118 ? 13.039 -9.346 15.268 1.00 96.81 118 TRP A O 1
ATOM 909 N N . ARG A 1 119 ? 11.708 -11.007 14.538 1.00 95.44 119 ARG A N 1
ATOM 910 C CA . ARG A 1 119 ? 10.550 -10.654 15.378 1.00 95.44 119 ARG A CA 1
ATOM 911 C C . ARG A 1 119 ? 10.661 -11.135 16.837 1.00 95.44 119 ARG A C 1
ATOM 913 O O . ARG A 1 119 ? 9.819 -10.762 17.646 1.00 95.44 119 ARG A O 1
ATOM 920 N N . GLY A 1 120 ? 11.654 -11.971 17.159 1.00 96.56 120 GLY A N 1
ATOM 921 C CA . GLY A 1 120 ? 11.772 -12.674 18.442 1.00 96.56 120 GLY A CA 1
ATOM 922 C C . GLY A 1 120 ? 11.134 -14.072 18.440 1.00 96.56 120 GLY A C 1
ATOM 923 O O . GLY A 1 120 ? 10.338 -14.404 17.563 1.00 96.56 120 GLY A O 1
ATOM 924 N N . ASP A 1 121 ? 11.470 -14.884 19.446 1.00 96.81 121 ASP A N 1
ATOM 925 C CA . ASP A 1 121 ? 10.939 -16.252 19.624 1.00 96.81 121 ASP A CA 1
ATOM 926 C C . ASP A 1 121 ? 9.564 -16.292 20.315 1.00 96.81 121 ASP A C 1
ATOM 928 O O . ASP A 1 121 ? 8.957 -17.351 20.467 1.00 96.81 121 ASP A O 1
ATOM 932 N N . GLY A 1 122 ? 9.065 -15.131 20.748 1.00 95.81 122 GLY A N 1
ATOM 933 C CA . GLY A 1 122 ? 7.764 -15.005 21.394 1.00 95.81 122 GLY A CA 1
ATOM 934 C C . GLY A 1 122 ? 6.588 -15.339 20.462 1.00 95.81 122 GLY A C 1
ATOM 935 O O . GLY A 1 122 ? 6.719 -15.314 19.232 1.00 95.81 122 GLY A O 1
ATOM 936 N N . PRO A 1 123 ? 5.407 -15.633 21.034 1.00 95.94 123 PRO A N 1
ATOM 937 C CA . PRO A 1 123 ? 4.206 -15.888 20.248 1.00 95.94 123 PRO A CA 1
ATOM 938 C C . PRO A 1 123 ? 3.781 -14.642 19.457 1.00 95.94 123 PRO A C 1
ATOM 940 O O . PRO A 1 123 ? 4.012 -13.506 19.871 1.00 95.94 123 PRO A O 1
ATOM 943 N N . VAL A 1 124 ? 3.102 -14.854 18.327 1.00 94.44 124 VAL A N 1
ATOM 944 C CA . VAL A 1 124 ? 2.502 -13.760 17.548 1.00 94.44 124 VAL A CA 1
ATOM 945 C C . VAL A 1 124 ? 1.402 -13.089 18.373 1.00 94.44 124 VAL A C 1
ATOM 947 O O . VAL A 1 124 ? 0.482 -13.759 18.848 1.00 94.44 124 VAL A O 1
ATOM 950 N N . SER A 1 125 ? 1.466 -11.762 18.499 1.00 93.19 125 SER A N 1
ATOM 951 C CA . SER A 1 125 ? 0.383 -10.973 19.088 1.00 93.19 125 SER A CA 1
ATOM 952 C C . SER A 1 125 ? -0.808 -10.951 18.131 1.00 93.19 125 SER A C 1
ATOM 954 O O . SER A 1 125 ? -0.748 -10.328 17.070 1.00 93.19 125 SER A O 1
ATOM 956 N N . ARG A 1 126 ? -1.882 -11.668 18.476 1.00 95.50 126 ARG A N 1
ATOM 957 C CA . ARG A 1 126 ? -3.112 -11.667 17.676 1.00 95.50 126 ARG A CA 1
ATOM 958 C C . ARG A 1 126 ? -3.882 -10.378 17.921 1.00 95.50 126 ARG A C 1
ATOM 960 O O . ARG A 1 126 ? -4.227 -10.071 19.061 1.00 95.50 126 ARG A O 1
ATOM 967 N N . LEU A 1 127 ? -4.201 -9.663 16.848 1.00 96.88 127 LEU A N 1
ATOM 968 C CA . LEU A 1 127 ? -5.080 -8.505 16.922 1.00 96.88 127 LEU A CA 1
ATOM 969 C C . LEU A 1 127 ? -6.540 -8.986 16.955 1.00 96.88 127 LEU A C 1
ATOM 971 O O . LEU A 1 127 ? -6.929 -9.787 16.109 1.00 96.88 127 LEU A O 1
ATOM 975 N N . PRO A 1 128 ? -7.365 -8.560 17.925 1.00 97.81 128 PRO A N 1
ATOM 976 C CA . PRO A 1 128 ? -8.791 -8.869 17.909 1.00 97.81 128 PRO A CA 1
ATOM 977 C C . PRO A 1 128 ? -9.496 -8.131 16.763 1.00 97.81 128 PRO A C 1
ATOM 979 O O . PRO A 1 128 ? -9.133 -7.005 16.435 1.00 97.81 128 PRO A O 1
ATOM 982 N N . HIS A 1 129 ? -10.541 -8.727 16.186 1.00 98.06 129 HIS A N 1
ATOM 983 C CA . HIS A 1 129 ? -11.305 -8.137 15.078 1.00 98.06 129 HIS A CA 1
ATOM 984 C C . HIS A 1 129 ? -12.675 -7.625 15.550 1.00 98.06 129 HIS A C 1
ATOM 986 O O . HIS A 1 129 ? -13.292 -8.170 16.468 1.00 98.06 129 HIS A O 1
ATOM 992 N N . ALA A 1 130 ? -13.139 -6.546 14.930 1.00 97.75 130 ALA A N 1
ATOM 993 C CA . ALA A 1 130 ? -14.481 -5.984 15.048 1.00 97.75 130 ALA A CA 1
ATOM 994 C C . ALA A 1 130 ? -14.814 -5.252 13.741 1.00 97.75 130 ALA A C 1
ATOM 996 O O . ALA A 1 130 ? -14.921 -4.022 13.713 1.00 97.75 130 ALA A O 1
ATOM 997 N N . GLU A 1 131 ? -14.901 -6.032 12.664 1.00 96.88 131 GLU A N 1
ATOM 998 C CA . GLU A 1 131 ? -15.005 -5.527 11.299 1.00 96.88 131 GLU A CA 1
ATOM 999 C C . GLU A 1 131 ? -16.224 -4.633 11.087 1.00 96.88 131 GLU A C 1
ATOM 1001 O O . GLU A 1 131 ? -17.308 -4.850 11.637 1.00 96.88 131 GLU A O 1
ATOM 1006 N N . ARG A 1 132 ? -16.027 -3.604 10.267 1.00 95.94 132 ARG A N 1
ATOM 1007 C CA . ARG A 1 132 ? -17.076 -2.731 9.756 1.00 95.94 132 ARG A CA 1
ATOM 1008 C C . ARG A 1 132 ? -16.812 -2.463 8.289 1.00 95.94 132 ARG A C 1
ATOM 1010 O O . ARG A 1 132 ? -15.662 -2.367 7.865 1.00 95.94 132 ARG A O 1
ATOM 1017 N N . ASP A 1 133 ? -17.883 -2.264 7.534 1.00 94.38 133 ASP A N 1
ATOM 1018 C CA . ASP A 1 133 ? -17.745 -1.743 6.184 1.00 94.38 133 ASP A CA 1
ATOM 1019 C C . ASP A 1 133 ? -17.351 -0.262 6.246 1.00 94.38 133 ASP A C 1
ATOM 1021 O O . ASP A 1 133 ? -18.184 0.615 6.478 1.00 94.38 133 ASP A O 1
ATOM 1025 N N . LEU A 1 134 ? -16.051 0.005 6.096 1.00 96.38 134 LEU A N 1
ATOM 1026 C CA . LEU A 1 134 ? -15.545 1.361 5.901 1.00 96.38 134 LEU A CA 1
ATOM 1027 C C . LEU A 1 134 ? -15.447 1.732 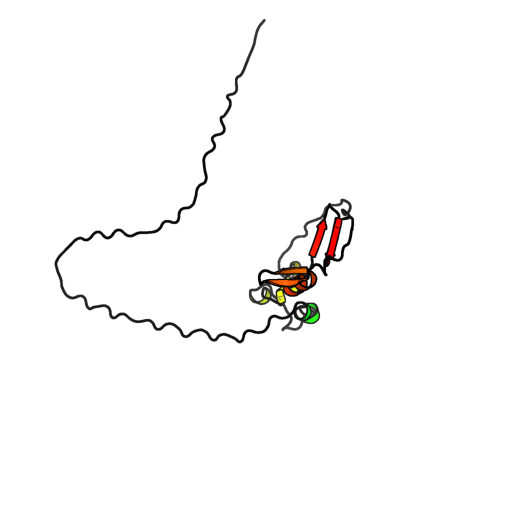4.425 1.00 96.38 134 LEU A C 1
ATOM 1029 O O . LEU A 1 134 ? -15.372 2.919 4.131 1.00 96.38 134 LEU A O 1
ATOM 1033 N N . GLY A 1 135 ? -15.483 0.762 3.506 1.00 96.62 135 GLY A N 1
ATOM 1034 C CA . GLY A 1 135 ? -15.309 1.004 2.075 1.00 96.62 135 GLY A CA 1
ATOM 1035 C C . GLY A 1 135 ? -16.362 1.966 1.532 1.00 96.62 135 GLY A C 1
ATOM 1036 O O . GLY A 1 135 ? -16.016 2.884 0.795 1.00 96.62 135 GLY A O 1
ATOM 1037 N N . GLY A 1 136 ? -17.616 1.815 1.972 1.00 96.75 136 GLY A N 1
ATOM 1038 C CA . GLY A 1 136 ? -18.732 2.693 1.603 1.00 96.75 136 GLY A CA 1
ATOM 1039 C C . GLY A 1 136 ? -18.799 4.040 2.340 1.00 96.75 136 GLY A C 1
ATOM 1040 O O . GLY A 1 136 ? -19.642 4.878 2.007 1.00 96.75 136 GLY A O 1
ATOM 1041 N N . VAL A 1 137 ? -17.940 4.291 3.337 1.00 97.56 137 VAL A N 1
ATOM 1042 C CA . VAL A 1 137 ? -17.972 5.550 4.100 1.00 97.56 137 VAL A CA 1
ATOM 1043 C C . VAL A 1 137 ? -17.630 6.712 3.180 1.00 97.56 137 VAL A C 1
ATOM 1045 O O . VAL A 1 137 ? -16.579 6.733 2.547 1.00 97.56 137 VAL A O 1
ATOM 1048 N N . SER A 1 138 ? -18.530 7.693 3.125 1.00 97.69 138 SER A N 1
ATOM 1049 C CA . SER A 1 138 ? -18.414 8.830 2.220 1.00 97.69 138 SER A CA 1
ATOM 1050 C C . SER A 1 138 ? -17.838 10.069 2.905 1.00 97.69 138 SER A C 1
ATOM 1052 O O . SER A 1 138 ? -18.278 10.451 3.988 1.00 97.69 138 SER A O 1
ATOM 1054 N N . PHE A 1 139 ? -16.929 10.767 2.233 1.00 97.62 139 PHE A N 1
ATOM 1055 C CA . PHE A 1 139 ? -16.310 12.015 2.682 1.00 97.62 139 PHE A CA 1
ATOM 1056 C C . PHE A 1 139 ? -16.161 13.003 1.514 1.00 97.62 139 PHE A C 1
ATOM 1058 O O . PHE A 1 139 ? -16.356 12.641 0.355 1.00 97.62 139 PHE A O 1
ATOM 1065 N N . THR A 1 140 ? -15.872 14.266 1.822 1.00 98.06 140 THR A N 1
ATOM 1066 C CA . THR A 1 140 ? -15.549 15.285 0.814 1.00 98.06 140 THR A CA 1
ATOM 1067 C C . THR A 1 140 ? -14.032 15.417 0.736 1.00 98.06 140 THR A C 1
ATOM 1069 O O . THR A 1 140 ? -13.403 15.653 1.767 1.00 98.06 140 THR A O 1
ATOM 1072 N N . ASP A 1 141 ? -13.450 15.224 -0.447 1.00 95.75 141 ASP A N 1
ATOM 1073 C CA . ASP A 1 141 ? -12.009 15.378 -0.666 1.00 95.75 141 ASP A CA 1
ATOM 1074 C C . ASP A 1 141 ? -11.579 16.858 -0.731 1.00 95.75 141 ASP A C 1
ATOM 1076 O O . ASP A 1 141 ? -12.398 17.774 -0.610 1.00 95.75 141 ASP A O 1
ATOM 1080 N N . ALA A 1 142 ? -10.274 17.100 -0.887 1.00 93.38 142 ALA A N 1
ATOM 1081 C CA . ALA A 1 142 ? -9.711 18.450 -0.956 1.00 93.38 142 ALA A CA 1
ATOM 1082 C C . ALA A 1 142 ? -10.206 19.255 -2.175 1.00 93.38 142 ALA A C 1
ATOM 1084 O O . ALA A 1 142 ? -10.214 20.483 -2.126 1.00 93.38 142 ALA A O 1
ATOM 1085 N N . ASP A 1 143 ? -10.677 18.570 -3.220 1.00 94.69 143 ASP A N 1
ATOM 1086 C CA . ASP A 1 143 ? -11.242 19.173 -4.430 1.00 94.69 143 ASP A CA 1
ATOM 1087 C C . ASP A 1 143 ? -12.759 19.414 -4.300 1.00 94.69 143 ASP A C 1
ATOM 1089 O O . ASP A 1 143 ? -13.431 19.785 -5.265 1.00 94.69 143 ASP A O 1
ATOM 1093 N N . GLY A 1 144 ? -13.336 19.173 -3.116 1.00 96.88 144 GLY A N 1
ATOM 1094 C CA . GLY A 1 144 ? -14.763 19.338 -2.856 1.00 96.88 144 GLY A CA 1
ATOM 1095 C C . GLY A 1 144 ? -15.636 18.210 -3.413 1.00 96.88 144 GLY A C 1
ATOM 1096 O O . GLY A 1 144 ? -16.865 18.318 -3.390 1.00 96.88 144 GLY A O 1
ATOM 1097 N N . ARG A 1 145 ? -15.052 17.114 -3.909 1.00 97.50 145 ARG A N 1
ATOM 1098 C CA . ARG A 1 145 ? -15.801 16.001 -4.503 1.00 97.50 145 ARG A CA 1
ATOM 1099 C C . ARG A 1 145 ? -16.188 15.000 -3.422 1.00 97.50 145 ARG A C 1
ATOM 1101 O O . ARG A 1 145 ? -15.407 14.657 -2.538 1.00 97.50 145 ARG A O 1
ATOM 1108 N N . ARG A 1 146 ? -17.419 14.494 -3.503 1.00 98.06 146 ARG A N 1
ATOM 1109 C CA . ARG A 1 146 ? -17.882 13.394 -2.651 1.00 98.06 146 ARG A CA 1
ATOM 1110 C C . ARG A 1 146 ? -17.229 12.093 -3.121 1.00 98.06 146 ARG A C 1
ATOM 1112 O O . ARG A 1 146 ? -17.362 11.741 -4.292 1.00 98.06 146 ARG A O 1
ATOM 1119 N N . ARG A 1 147 ? -16.552 11.393 -2.216 1.00 97.94 147 ARG A N 1
ATOM 1120 C CA . ARG A 1 147 ? -15.850 10.124 -2.455 1.00 97.94 147 ARG A CA 1
ATOM 1121 C C . ARG A 1 147 ? -16.156 9.131 -1.354 1.00 97.94 147 ARG A C 1
ATOM 1123 O O . ARG A 1 147 ? -16.472 9.536 -0.238 1.00 97.94 147 ARG A O 1
ATOM 1130 N N . THR A 1 148 ? -16.025 7.850 -1.654 1.00 98.31 148 THR A N 1
ATOM 1131 C CA . THR A 1 148 ? -15.978 6.794 -0.643 1.00 98.31 148 THR A CA 1
ATOM 1132 C C . THR A 1 148 ? -14.534 6.491 -0.235 1.00 98.31 148 THR A C 1
ATOM 1134 O O . THR A 1 148 ? -13.587 6.856 -0.936 1.00 98.31 148 THR A O 1
ATOM 1137 N N . VAL A 1 149 ? -14.333 5.807 0.893 1.00 97.69 149 VAL A N 1
ATOM 1138 C CA . VAL A 1 149 ? -13.004 5.288 1.266 1.00 97.69 149 VAL A CA 1
ATOM 1139 C C . VAL A 1 149 ? -12.479 4.338 0.189 1.00 97.69 149 VAL A C 1
ATOM 1141 O O . VAL A 1 149 ? -11.304 4.417 -0.150 1.00 97.69 149 VAL A O 1
ATOM 1144 N N . ALA A 1 150 ? -13.327 3.488 -0.396 1.00 97.31 150 ALA A N 1
ATOM 1145 C CA . ALA A 1 150 ? -12.923 2.606 -1.490 1.00 97.31 150 ALA A CA 1
ATOM 1146 C C . ALA A 1 150 ? -12.410 3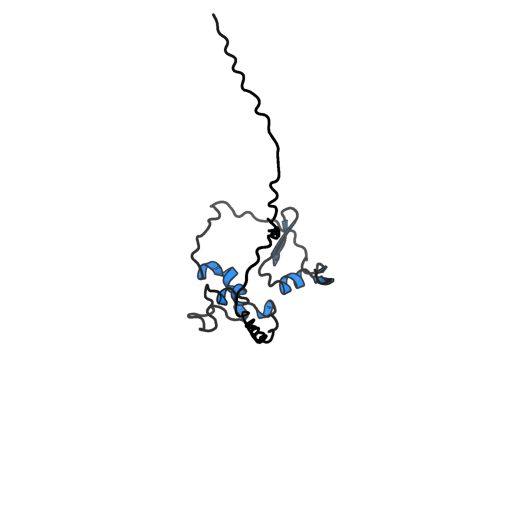.389 -2.714 1.00 97.31 150 ALA A C 1
ATOM 1148 O O . ALA A 1 150 ? -11.364 3.041 -3.264 1.00 97.31 150 ALA A O 1
ATOM 1149 N N . ASP A 1 151 ? -13.083 4.486 -3.087 1.00 97.12 151 ASP A N 1
ATOM 1150 C CA . ASP A 1 151 ? -12.614 5.367 -4.166 1.00 97.12 151 ASP A CA 1
ATOM 1151 C C . ASP A 1 151 ? -11.241 5.957 -3.842 1.00 97.12 151 ASP A C 1
ATOM 1153 O O . ASP A 1 151 ? -10.363 6.003 -4.700 1.00 97.12 151 ASP A O 1
ATOM 1157 N N . MET A 1 152 ? -11.040 6.400 -2.599 1.00 96.69 152 MET A N 1
ATOM 1158 C CA . MET A 1 152 ? -9.768 6.963 -2.151 1.00 96.69 152 MET A CA 1
ATOM 1159 C C . MET A 1 152 ? -8.629 5.952 -2.274 1.00 96.69 152 MET A C 1
ATOM 1161 O O . MET A 1 152 ? -7.579 6.290 -2.819 1.00 96.69 152 MET A O 1
ATOM 1165 N N . LEU A 1 153 ? -8.840 4.709 -1.834 1.00 97.06 153 LEU A N 1
ATOM 1166 C CA . LEU A 1 153 ? -7.831 3.651 -1.932 1.00 97.06 153 LEU A CA 1
ATOM 1167 C C . LEU A 1 153 ? -7.445 3.379 -3.392 1.00 97.06 153 LEU A C 1
ATOM 1169 O O . LEU A 1 153 ? -6.260 3.256 -3.704 1.00 97.06 153 LEU A O 1
ATOM 1173 N N . ALA A 1 154 ? -8.426 3.366 -4.298 1.00 96.00 154 ALA A N 1
ATOM 1174 C CA . ALA A 1 154 ? -8.181 3.193 -5.726 1.00 96.00 154 ALA A CA 1
ATOM 1175 C C . ALA A 1 154 ? -7.459 4.399 -6.355 1.00 96.00 154 ALA A C 1
ATOM 1177 O O . ALA A 1 154 ? -6.542 4.222 -7.152 1.00 96.00 154 ALA A O 1
ATOM 1178 N N . LEU A 1 155 ? -7.841 5.629 -5.998 1.00 95.12 155 LEU A N 1
ATOM 1179 C CA . LEU A 1 155 ? -7.240 6.858 -6.535 1.00 95.12 155 LEU A CA 1
ATOM 1180 C C . LEU A 1 155 ? -5.806 7.089 -6.048 1.00 95.12 155 LEU A C 1
ATOM 1182 O O . LEU A 1 155 ? -5.018 7.734 -6.735 1.00 95.12 155 LEU A O 1
ATOM 1186 N N . THR A 1 156 ? -5.472 6.573 -4.868 1.00 94.56 156 THR A N 1
ATOM 1187 C CA . THR A 1 156 ? -4.150 6.732 -4.249 1.00 94.56 156 THR A CA 1
ATOM 1188 C C . THR A 1 156 ? -3.219 5.556 -4.507 1.00 94.56 156 THR A C 1
ATOM 1190 O O . THR A 1 156 ? -2.098 5.571 -4.008 1.00 94.56 156 THR A O 1
ATOM 1193 N N . TYR A 1 157 ? -3.644 4.564 -5.302 1.00 96.38 157 TYR A N 1
ATOM 1194 C CA . TYR A 1 157 ? -2.863 3.351 -5.552 1.00 96.38 157 TYR A CA 1
ATOM 1195 C C . TYR A 1 157 ? -2.461 2.681 -4.225 1.00 96.38 157 TYR A C 1
ATOM 1197 O O . TYR A 1 157 ? -1.301 2.341 -4.011 1.00 96.38 157 TYR A O 1
ATOM 1205 N N . THR A 1 158 ? -3.401 2.562 -3.285 1.00 96.56 158 THR A N 1
ATOM 1206 C CA . THR A 1 158 ? -3.109 1.940 -1.988 1.00 96.56 158 THR A CA 1
ATOM 1207 C C . THR A 1 158 ? -2.948 0.430 -2.161 1.00 96.56 158 THR A C 1
ATOM 1209 O O . THR A 1 158 ? -3.859 -0.229 -2.656 1.00 96.56 158 THR A O 1
ATOM 1212 N N . ASP A 1 159 ? -1.801 -0.110 -1.739 1.00 94.69 159 ASP A N 1
ATOM 1213 C CA . ASP A 1 159 ? -1.512 -1.555 -1.779 1.00 94.69 159 ASP A CA 1
ATOM 1214 C C . ASP A 1 159 ? -1.946 -2.303 -0.516 1.00 94.69 159 ASP A C 1
ATOM 1216 O O . ASP A 1 159 ? -2.153 -3.511 -0.563 1.00 94.69 159 ASP A O 1
ATOM 1220 N N . GLY A 1 160 ? -2.064 -1.595 0.610 1.00 95.38 160 GLY A N 1
ATOM 1221 C CA . GLY A 1 160 ? -2.527 -2.164 1.868 1.00 95.38 160 GLY A CA 1
ATOM 1222 C C . GLY A 1 160 ? -2.905 -1.087 2.881 1.00 95.38 160 GLY A C 1
ATOM 1223 O O . GLY A 1 160 ? -2.190 -0.095 3.042 1.00 95.38 160 GLY A O 1
ATOM 1224 N N . ILE A 1 161 ? -4.022 -1.276 3.579 1.00 97.31 161 ILE A N 1
ATOM 1225 C CA . ILE A 1 161 ? -4.481 -0.401 4.662 1.00 97.31 161 ILE A CA 1
ATOM 1226 C C . ILE A 1 161 ? -5.011 -1.223 5.834 1.00 97.31 161 ILE A C 1
ATOM 1228 O O . ILE A 1 161 ? -5.755 -2.178 5.651 1.00 97.31 161 ILE A O 1
ATOM 1232 N N . LEU A 1 162 ? -4.687 -0.795 7.057 1.00 97.44 162 LEU A N 1
ATOM 1233 C CA . LEU A 1 162 ? -5.230 -1.347 8.295 1.00 97.44 162 LEU A CA 1
ATOM 1234 C C . LEU A 1 162 ? -5.800 -0.218 9.157 1.00 97.44 162 LEU A C 1
ATOM 1236 O O . LEU A 1 162 ? -5.087 0.712 9.532 1.00 97.44 162 LEU A O 1
ATOM 1240 N N . VAL A 1 163 ? -7.078 -0.316 9.516 1.00 97.81 163 VAL A N 1
ATOM 1241 C CA . VAL A 1 163 ? -7.743 0.608 10.440 1.00 97.81 163 VAL A CA 1
ATOM 1242 C C . VAL A 1 163 ? -8.046 -0.120 11.737 1.00 97.81 163 VAL A C 1
ATOM 1244 O O . VAL A 1 163 ? -8.772 -1.116 11.757 1.00 97.81 163 VAL A O 1
ATOM 1247 N N . MET A 1 164 ? -7.531 0.416 12.841 1.00 98.00 164 MET A N 1
ATOM 1248 C CA . MET A 1 164 ? -7.789 -0.097 14.182 1.00 98.00 164 MET A CA 1
ATOM 1249 C C . MET A 1 164 ? -8.537 0.926 15.031 1.00 98.00 164 MET A C 1
ATOM 1251 O O . MET A 1 164 ? -8.229 2.115 15.022 1.00 98.00 164 MET A O 1
ATOM 1255 N N . HIS A 1 165 ? -9.487 0.453 15.833 1.00 97.75 165 HIS A N 1
ATOM 1256 C CA . HIS A 1 165 ? -10.196 1.277 16.805 1.00 97.75 165 HIS A CA 1
ATOM 1257 C C . HIS A 1 165 ? -10.362 0.504 18.112 1.00 97.75 165 HIS A C 1
ATOM 1259 O O . HIS A 1 165 ? -10.851 -0.626 18.126 1.00 97.75 165 HIS A O 1
ATOM 1265 N N . ARG A 1 166 ? -9.936 1.117 19.227 1.00 97.50 166 ARG A N 1
ATOM 1266 C CA . ARG A 1 166 ? -9.961 0.515 20.577 1.00 97.50 166 ARG A CA 1
ATOM 1267 C C . ARG A 1 166 ? -9.285 -0.864 20.630 1.00 97.50 166 ARG A C 1
ATOM 1269 O O . ARG A 1 166 ? -9.827 -1.812 21.191 1.00 97.50 166 ARG A O 1
ATOM 1276 N N . GLY A 1 167 ? -8.110 -0.964 20.005 1.00 97.38 167 GLY A N 1
ATOM 1277 C CA . GLY A 1 167 ? -7.295 -2.181 19.982 1.00 97.38 167 GLY A CA 1
ATOM 1278 C C . GLY A 1 167 ? -7.812 -3.294 19.070 1.00 97.38 167 GLY A C 1
ATOM 1279 O O . GLY A 1 167 ? -7.231 -4.372 19.084 1.00 97.38 167 GLY A O 1
ATOM 1280 N N . LYS A 1 168 ? -8.873 -3.057 18.287 1.00 98.25 168 LYS A N 1
ATOM 1281 C CA . LYS A 1 168 ? -9.454 -4.045 17.371 1.00 98.25 168 LYS A CA 1
ATOM 1282 C C . LYS A 1 168 ? -9.282 -3.626 15.917 1.00 98.25 168 LYS A C 1
ATOM 1284 O O . LYS A 1 168 ? -9.423 -2.441 15.618 1.00 98.25 168 LYS A O 1
ATOM 1289 N N . VAL A 1 169 ? -9.034 -4.583 15.028 1.00 98.31 169 VAL A N 1
ATOM 1290 C CA . VAL A 1 169 ? -9.069 -4.394 13.573 1.00 98.31 169 VAL A CA 1
ATOM 1291 C C . VAL A 1 169 ? -10.509 -4.135 13.147 1.00 98.31 169 VAL A C 1
ATOM 1293 O O . VAL A 1 169 ? -11.396 -4.939 13.428 1.00 98.31 169 VAL A O 1
ATOM 1296 N N . VAL A 1 170 ? -10.747 -2.995 12.506 1.00 98.19 170 VAL A N 1
ATOM 1297 C CA . VAL A 1 170 ? -12.067 -2.585 12.007 1.00 98.19 170 VAL A CA 1
ATOM 1298 C C . VAL A 1 170 ? -12.154 -2.720 10.493 1.00 98.19 170 VAL A C 1
ATOM 1300 O O . VAL A 1 170 ? -13.232 -3.001 9.979 1.00 98.19 170 VAL A O 1
ATOM 1303 N N . TYR A 1 171 ? -11.048 -2.526 9.779 1.00 98.06 171 TYR A N 1
ATOM 1304 C CA . TYR A 1 171 ? -11.015 -2.606 8.324 1.00 98.06 171 TYR A CA 1
ATOM 1305 C C . TYR A 1 171 ? -9.605 -2.923 7.842 1.00 98.06 171 TYR A C 1
ATOM 1307 O O . TYR A 1 171 ? -8.642 -2.348 8.349 1.00 98.06 171 TYR A O 1
ATOM 1315 N N . GLU A 1 172 ? -9.507 -3.812 6.863 1.00 97.25 172 GLU A N 1
ATOM 1316 C CA . GLU A 1 172 ? -8.259 -4.209 6.217 1.00 97.25 172 GLU A CA 1
ATOM 1317 C C . GLU A 1 172 ? -8.526 -4.459 4.732 1.00 97.25 172 GLU A C 1
ATOM 1319 O O . GLU A 1 172 ? -9.523 -5.104 4.390 1.00 97.25 172 GLU A O 1
ATOM 1324 N N . ARG A 1 173 ? -7.680 -3.922 3.855 1.00 95.50 173 ARG A N 1
ATOM 1325 C CA . ARG A 1 173 ? -7.694 -4.165 2.407 1.00 95.50 173 ARG A CA 1
ATOM 1326 C C . ARG A 1 173 ? -6.286 -4.153 1.859 1.00 95.50 173 ARG A C 1
ATOM 1328 O O . ARG A 1 173 ? -5.451 -3.456 2.478 1.00 95.50 173 ARG A O 1
#

Radius of gyration: 33.07 Å; chains: 1; bounding box: 56×80×98 Å

Organism: Ralstonia solanacearum (strain UW551) (NCBI:txid342110)